Protein AF-A0A3C0AP21-F1 (afdb_monomer_lite)

Sequence (123 aa):
MAAYLVCLLDISPWTSVIMFSIVAFSTDFGSPAMWAFNQDIAGKHVGSVLGWGNMWGNLGAAVAPSLMIAVITVNTANGEEHHWNMAFVTCAIAFFIAGVASLFVDSSRKLVVDDEDVMLESA

Secondary structure (DSSP, 8-state):
-HHHHHTTS---HHHHHHHHHHHHHHHHHHHHHHHHHHHHHHGGGHHHHHHHHHHHHHHHHHHHHHHHHHHHTTT-SSSS---HHHHHHHHHHHHHHHHHHHTT--TTS-SS--HHHHHHH--

Foldseek 3Di:
DVLLVVVVPPDDPVSNVVSVVVVVVVVVVVVVVVLVLLVLQEPPNSVVSVVVVVVVVVVCVVVVVVVLVCQQCPPVPDPDGGNVNSSSVVVVVVVVVVVVVVVPRDSVHHPDDDVVNVVVVVD

Radius of gyration: 20.05 Å; chains: 1; bounding box: 64×26×48 Å

Structure (mmCIF, N/CA/C/O backbone):
data_AF-A0A3C0AP21-F1
#
_entry.id   AF-A0A3C0AP21-F1
#
loop_
_atom_site.group_PDB
_atom_site.id
_atom_site.type_symbol
_atom_site.label_atom_id
_atom_site.label_alt_id
_atom_site.label_comp_id
_atom_site.label_asym_id
_atom_site.label_entity_id
_atom_site.label_seq_id
_atom_site.pdbx_PDB_ins_code
_atom_site.Cartn_x
_atom_site.Cartn_y
_atom_site.Cartn_z
_atom_site.occupancy
_atom_site.B_iso_or_equiv
_atom_site.auth_seq_id
_atom_site.auth_comp_id
_atom_site.auth_asym_id
_atom_site.auth_atom_id
_atom_site.pdbx_PDB_model_num
ATOM 1 N N . MET A 1 1 ? -2.081 -1.064 -7.420 1.00 90.12 1 MET A N 1
ATOM 2 C CA . MET A 1 1 ? -1.907 -2.218 -8.335 1.00 90.12 1 MET A CA 1
ATOM 3 C C . MET A 1 1 ? -1.679 -1.780 -9.781 1.00 90.12 1 MET A C 1
ATOM 5 O O . MET A 1 1 ? -0.570 -1.960 -10.256 1.00 90.12 1 MET A O 1
ATOM 9 N N . ALA A 1 2 ? -2.674 -1.207 -10.476 1.00 91.81 2 ALA A N 1
ATOM 10 C CA . ALA A 1 2 ? -2.593 -0.952 -11.924 1.00 91.81 2 ALA A CA 1
ATOM 11 C C . ALA A 1 2 ? -1.364 -0.127 -12.354 1.00 91.81 2 ALA A C 1
ATOM 13 O O . ALA A 1 2 ? -0.683 -0.509 -13.297 1.00 91.81 2 ALA A O 1
ATOM 14 N N . ALA A 1 3 ? -1.019 0.928 -11.608 1.00 93.75 3 ALA A N 1
ATOM 15 C CA . ALA A 1 3 ? 0.171 1.742 -11.873 1.00 93.75 3 ALA A CA 1
ATOM 16 C C . ALA A 1 3 ? 1.483 0.927 -11.873 1.00 93.75 3 ALA A C 1
ATOM 18 O O . ALA A 1 3 ? 2.332 1.144 -12.728 1.00 93.75 3 ALA A O 1
ATOM 19 N N . TYR A 1 4 ? 1.626 -0.064 -10.984 1.00 92.88 4 TYR A N 1
ATOM 20 C CA . TYR A 1 4 ? 2.795 -0.954 -10.980 1.00 92.88 4 TYR A CA 1
ATOM 21 C C . TYR A 1 4 ? 2.815 -1.916 -12.170 1.00 92.88 4 TYR A C 1
ATOM 23 O O . TYR A 1 4 ? 3.888 -2.234 -12.667 1.00 92.88 4 TYR A O 1
ATOM 31 N N . LEU A 1 5 ? 1.649 -2.363 -12.650 1.00 92.69 5 LEU A N 1
ATOM 32 C CA . LEU A 1 5 ? 1.572 -3.204 -13.849 1.00 92.69 5 LEU A CA 1
ATOM 33 C C . LEU A 1 5 ? 1.959 -2.422 -15.109 1.00 92.69 5 LEU A C 1
ATOM 35 O O . LEU A 1 5 ? 2.587 -2.981 -15.999 1.00 92.69 5 LEU A O 1
ATOM 39 N N . VAL A 1 6 ? 1.639 -1.125 -15.169 1.00 91.88 6 VAL A N 1
ATOM 40 C CA . VAL A 1 6 ? 2.075 -0.249 -16.270 1.00 91.88 6 VAL A CA 1
ATOM 41 C C . VAL A 1 6 ? 3.599 -0.111 -16.301 1.00 91.88 6 VAL A C 1
ATOM 43 O O . VAL A 1 6 ? 4.168 -0.076 -17.386 1.00 91.88 6 VAL A O 1
ATOM 46 N N . CYS A 1 7 ? 4.271 -0.122 -15.145 1.00 90.69 7 CYS A N 1
ATOM 47 C CA . CYS A 1 7 ? 5.737 -0.108 -15.069 1.00 90.69 7 CYS A CA 1
ATOM 48 C C . CYS A 1 7 ? 6.417 -1.378 -15.617 1.00 90.69 7 CYS A C 1
ATOM 50 O O . CYS A 1 7 ? 7.639 -1.396 -15.706 1.00 90.69 7 CYS A O 1
ATOM 52 N N . LEU A 1 8 ? 5.660 -2.427 -15.967 1.00 89.94 8 LEU A N 1
ATOM 53 C CA . LEU A 1 8 ? 6.192 -3.611 -16.657 1.00 89.94 8 LEU A CA 1
ATOM 54 C C . LEU A 1 8 ? 6.311 -3.415 -18.170 1.00 89.94 8 LEU A C 1
ATOM 56 O O . LEU A 1 8 ? 6.967 -4.207 -18.841 1.00 89.94 8 LEU A O 1
ATOM 60 N N . LEU A 1 9 ? 5.640 -2.401 -18.714 1.00 89.12 9 LEU A N 1
ATOM 61 C CA . LEU A 1 9 ? 5.828 -1.986 -20.095 1.00 89.12 9 LEU A CA 1
ATOM 62 C C . LEU A 1 9 ? 7.113 -1.157 -20.134 1.00 89.12 9 LEU A C 1
ATOM 64 O O . LEU A 1 9 ? 7.314 -0.348 -19.233 1.00 89.12 9 LEU A O 1
ATOM 68 N N . ASP A 1 10 ? 7.970 -1.336 -21.141 1.00 79.69 10 ASP A N 1
ATOM 69 C CA . ASP A 1 10 ? 9.191 -0.533 -21.303 1.00 79.69 10 ASP A CA 1
AT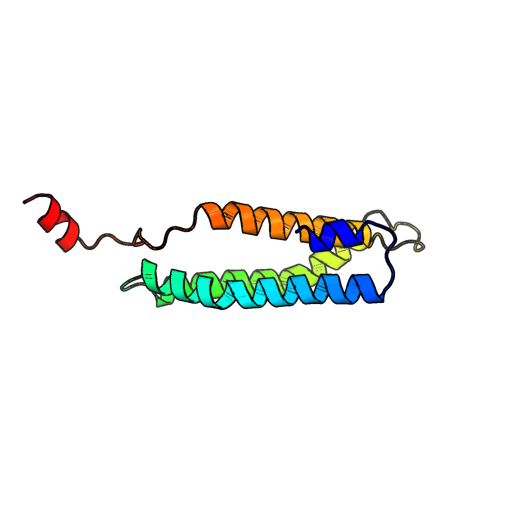OM 70 C C . ASP A 1 10 ? 8.836 0.957 -21.457 1.00 79.69 10 ASP A C 1
ATOM 72 O O . ASP A 1 10 ? 8.565 1.458 -22.551 1.00 79.69 10 ASP A O 1
ATOM 76 N N . ILE A 1 11 ? 8.774 1.662 -20.326 1.00 86.75 11 ILE A N 1
ATOM 77 C CA . ILE A 1 11 ? 8.268 3.029 -20.216 1.00 86.75 11 ILE A CA 1
ATOM 78 C C . ILE A 1 11 ? 9.399 4.009 -19.936 1.00 86.75 11 ILE A C 1
ATOM 80 O O . ILE A 1 11 ? 10.431 3.683 -19.348 1.00 86.75 11 ILE A O 1
ATOM 84 N N . SER A 1 12 ? 9.185 5.261 -20.340 1.00 92.56 12 SER A N 1
ATOM 85 C CA . SER A 1 12 ? 10.135 6.326 -20.039 1.00 92.56 12 SER A CA 1
ATOM 86 C C . SER A 1 12 ? 10.258 6.547 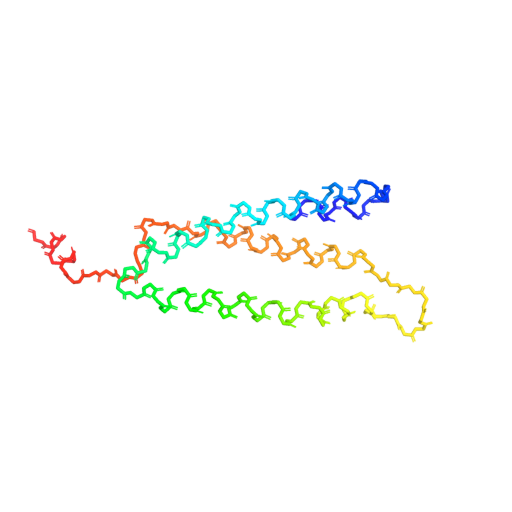-18.519 1.00 92.56 12 SER A C 1
ATOM 88 O O . SER A 1 12 ? 9.260 6.413 -17.802 1.00 92.56 12 SER A O 1
ATOM 90 N N . PRO A 1 13 ? 11.425 6.991 -18.013 1.00 91.56 13 PRO A N 1
ATOM 91 C CA . PRO A 1 13 ? 11.600 7.297 -16.591 1.00 91.56 13 PRO A CA 1
ATOM 92 C C . PRO A 1 13 ? 10.576 8.304 -16.045 1.00 91.56 13 PRO A C 1
ATOM 94 O O . PRO A 1 13 ? 10.111 8.168 -14.916 1.00 91.56 13 PRO A O 1
ATOM 97 N N . TRP A 1 14 ? 10.169 9.285 -16.857 1.00 94.81 14 TRP A N 1
ATOM 98 C CA . TRP A 1 14 ? 9.142 10.264 -16.486 1.00 94.81 14 TRP A CA 1
ATOM 99 C C . TRP A 1 14 ? 7.777 9.621 -16.260 1.00 94.81 14 TRP A C 1
ATOM 101 O O . TRP A 1 14 ? 7.064 9.981 -15.323 1.00 94.81 14 TRP A O 1
ATOM 111 N N . THR A 1 15 ? 7.427 8.635 -17.084 1.00 92.38 15 THR A N 1
ATOM 112 C CA . THR A 1 15 ? 6.204 7.854 -16.902 1.00 92.38 15 THR A CA 1
ATOM 113 C C . THR A 1 15 ? 6.258 7.084 -15.585 1.00 92.38 15 THR A C 1
ATOM 115 O O . THR A 1 15 ? 5.281 7.113 -14.842 1.00 92.38 15 THR A O 1
ATOM 118 N N . SER A 1 16 ? 7.398 6.477 -15.239 1.00 91.44 16 SER A N 1
ATOM 119 C CA . SER A 1 16 ? 7.565 5.771 -13.960 1.00 91.44 16 SER A CA 1
ATOM 120 C C . SER A 1 16 ? 7.372 6.696 -12.759 1.00 91.44 16 SER A C 1
ATOM 122 O O . SER A 1 16 ? 6.684 6.326 -11.809 1.00 91.44 16 SER A O 1
ATOM 124 N N . VAL A 1 17 ? 7.908 7.921 -12.814 1.00 95.31 17 VAL A N 1
ATOM 125 C CA . VAL A 1 17 ? 7.703 8.932 -11.761 1.00 95.31 17 VAL A CA 1
ATOM 126 C C . VAL A 1 17 ? 6.217 9.229 -11.581 1.00 95.31 17 VAL A C 1
ATOM 128 O O . VAL A 1 17 ? 5.723 9.163 -10.459 1.00 95.31 17 VAL A O 1
ATOM 131 N N . ILE A 1 18 ? 5.486 9.479 -12.672 1.00 96.12 18 ILE A N 1
ATOM 132 C CA . ILE A 1 18 ? 4.038 9.727 -12.620 1.00 96.12 18 ILE A CA 1
ATOM 133 C C . ILE A 1 18 ? 3.305 8.532 -11.995 1.00 96.12 18 ILE A C 1
ATOM 135 O O . ILE A 1 18 ? 2.460 8.719 -11.119 1.00 96.12 18 ILE A O 1
ATOM 139 N N . MET A 1 19 ? 3.646 7.302 -12.395 1.00 95.56 19 MET A N 1
ATOM 140 C CA . MET A 1 19 ? 3.027 6.091 -11.844 1.00 95.56 19 MET A CA 1
ATOM 141 C C . MET A 1 19 ? 3.286 5.948 -10.341 1.00 95.56 19 MET A C 1
ATOM 143 O O . MET A 1 19 ? 2.356 5.652 -9.589 1.00 95.56 19 MET A O 1
ATOM 147 N N . PHE A 1 20 ? 4.508 6.212 -9.871 1.00 95.00 20 PHE A N 1
ATOM 148 C CA . PHE A 1 20 ? 4.814 6.195 -8.439 1.00 95.00 20 PHE A CA 1
ATOM 149 C C . PHE A 1 20 ? 4.114 7.320 -7.674 1.00 95.00 20 PHE A C 1
ATOM 151 O O . PHE A 1 20 ? 3.619 7.076 -6.575 1.00 95.00 20 PHE A O 1
ATOM 158 N N . SER A 1 21 ? 3.987 8.517 -8.255 1.00 96.75 21 SER A N 1
ATOM 159 C CA . SER A 1 21 ? 3.208 9.606 -7.657 1.00 96.75 21 SER A CA 1
ATOM 160 C C . SER A 1 21 ? 1.732 9.236 -7.497 1.00 96.75 21 SER A C 1
ATOM 162 O O . SER A 1 21 ? 1.153 9.516 -6.452 1.00 96.75 21 SER A O 1
ATOM 164 N N . ILE A 1 22 ? 1.131 8.555 -8.480 1.00 96.44 22 ILE A N 1
ATOM 165 C CA . ILE A 1 22 ? -0.252 8.059 -8.383 1.00 96.44 22 ILE A CA 1
ATOM 166 C C . ILE A 1 22 ? -0.388 7.047 -7.240 1.00 96.44 22 ILE A C 1
ATOM 168 O O . ILE A 1 22 ? -1.358 7.108 -6.481 1.00 96.44 22 ILE A O 1
ATOM 172 N N . VAL A 1 23 ? 0.569 6.125 -7.095 1.00 95.94 23 VAL A N 1
ATOM 173 C CA . VAL A 1 23 ? 0.562 5.155 -5.989 1.00 95.94 23 VAL A CA 1
ATOM 174 C C . VAL A 1 23 ? 0.670 5.859 -4.638 1.00 95.94 23 VAL A C 1
ATOM 176 O O . VAL A 1 23 ? -0.128 5.562 -3.748 1.00 95.94 23 VAL A O 1
ATOM 179 N N . ALA A 1 24 ? 1.613 6.793 -4.490 1.00 95.94 24 ALA A N 1
ATOM 180 C CA . ALA A 1 24 ? 1.806 7.550 -3.255 1.00 95.94 24 ALA A CA 1
ATOM 181 C C . ALA A 1 24 ? 0.538 8.331 -2.886 1.00 95.94 24 ALA A C 1
ATOM 183 O O . ALA A 1 24 ? -0.018 8.128 -1.811 1.00 95.94 24 ALA A O 1
ATOM 184 N N . PHE A 1 25 ? 0.002 9.104 -3.834 1.00 96.25 25 PHE A N 1
ATOM 185 C CA . PHE A 1 25 ? -1.243 9.849 -3.660 1.00 96.25 25 PHE A CA 1
ATOM 186 C C . PHE A 1 25 ? -2.409 8.948 -3.232 1.00 96.25 25 PHE A C 1
ATOM 188 O O . PHE A 1 25 ? -3.125 9.264 -2.287 1.00 96.25 25 PHE A O 1
ATOM 195 N N . SER A 1 26 ? -2.591 7.803 -3.897 1.00 94.56 26 SER A N 1
ATOM 196 C CA . SER A 1 26 ? -3.689 6.878 -3.581 1.00 94.56 26 SER A CA 1
ATOM 197 C C . SER A 1 26 ? -3.543 6.263 -2.186 1.00 94.56 26 SER A C 1
ATOM 199 O O . SER A 1 26 ? -4.537 6.046 -1.496 1.00 94.56 26 SER A O 1
ATOM 201 N N . THR A 1 27 ? -2.307 5.984 -1.769 1.00 93.75 27 THR A N 1
ATOM 202 C CA . THR A 1 27 ? -2.006 5.426 -0.444 1.00 93.75 27 THR A CA 1
ATOM 203 C C . THR A 1 27 ? -2.301 6.452 0.648 1.00 93.75 27 THR A C 1
ATOM 205 O O . THR A 1 27 ? -3.001 6.142 1.614 1.00 93.75 27 THR A O 1
ATOM 208 N N . ASP A 1 28 ? -1.853 7.692 0.451 1.00 95.12 28 ASP A N 1
ATOM 209 C CA . ASP A 1 28 ? -2.085 8.787 1.392 1.00 95.12 28 ASP A CA 1
ATOM 210 C C . ASP A 1 28 ? -3.565 9.163 1.481 1.00 95.12 28 ASP A C 1
ATOM 212 O O . ASP A 1 28 ? -4.047 9.509 2.557 1.00 95.12 28 ASP A O 1
ATOM 216 N N . PHE A 1 29 ? -4.313 9.032 0.383 1.00 93.94 29 PHE A N 1
ATOM 217 C CA . PHE A 1 29 ? -5.755 9.261 0.371 1.00 93.94 29 PHE A CA 1
ATOM 218 C C . PHE A 1 29 ? -6.529 8.214 1.190 1.00 93.94 29 PHE A C 1
ATOM 220 O O . PHE A 1 29 ? -7.485 8.554 1.885 1.00 93.94 29 PHE A O 1
ATOM 227 N N . GLY A 1 30 ? -6.112 6.943 1.144 1.00 91.06 30 GLY A N 1
ATOM 228 C CA . GLY A 1 30 ? -6.763 5.857 1.888 1.00 91.06 30 GLY A CA 1
ATOM 229 C C . GLY A 1 30 ? -6.423 5.824 3.382 1.00 91.06 30 GLY A C 1
ATOM 230 O O . GLY A 1 30 ? -7.253 5.414 4.194 1.00 91.06 30 GLY A O 1
ATOM 231 N N . SER A 1 31 ? -5.227 6.282 3.760 1.00 91.44 31 SER A N 1
ATOM 232 C CA . SER A 1 31 ? -4.742 6.264 5.147 1.00 91.44 31 SER A CA 1
ATOM 233 C C . SER A 1 31 ? -5.709 6.916 6.157 1.00 91.44 31 SER A C 1
ATOM 235 O O . SER A 1 31 ? -6.137 6.222 7.083 1.00 91.44 31 SER A O 1
ATOM 237 N N . PRO A 1 32 ? -6.141 8.187 6.006 1.00 94.00 32 PRO A N 1
ATOM 238 C CA . PRO A 1 32 ? -7.018 8.830 6.988 1.00 94.00 32 PRO A CA 1
ATOM 239 C C . PRO A 1 32 ? -8.382 8.141 7.108 1.00 94.00 32 PRO A C 1
ATOM 241 O O . PRO A 1 32 ? -8.912 8.044 8.212 1.00 94.00 32 PRO A O 1
ATOM 244 N N . ALA A 1 33 ? -8.926 7.612 6.008 1.00 93.00 33 ALA A N 1
ATOM 245 C CA . ALA A 1 33 ? -10.183 6.870 6.030 1.00 93.00 33 ALA A CA 1
ATOM 246 C C . ALA A 1 33 ? -10.066 5.577 6.855 1.00 93.00 33 ALA A C 1
ATOM 248 O O . ALA A 1 33 ? -10.951 5.276 7.650 1.00 93.00 33 ALA A O 1
ATOM 249 N N . MET A 1 34 ? -8.948 4.852 6.740 1.00 91.81 34 MET A N 1
ATOM 250 C CA . MET A 1 34 ? -8.687 3.660 7.559 1.00 91.81 34 MET A CA 1
ATOM 251 C C . MET A 1 34 ? -8.543 3.993 9.049 1.00 91.81 34 MET A C 1
ATOM 253 O O . MET A 1 34 ? -9.025 3.251 9.905 1.00 91.81 34 MET A O 1
ATOM 257 N N . TRP A 1 35 ? -7.905 5.119 9.378 1.00 93.00 35 TRP A N 1
ATOM 258 C CA . TRP A 1 35 ? -7.793 5.573 10.767 1.00 93.00 35 TRP A CA 1
ATOM 259 C C . TRP A 1 35 ? -9.133 6.019 11.354 1.00 93.00 35 TRP A C 1
ATOM 261 O O . TRP A 1 35 ? -9.380 5.777 12.535 1.00 93.00 35 TRP A O 1
ATOM 271 N N . ALA A 1 36 ? -9.997 6.642 10.552 1.00 93.31 36 ALA A N 1
ATOM 272 C CA . ALA A 1 36 ? -11.361 6.971 10.955 1.00 93.31 36 ALA A CA 1
ATOM 273 C C . ALA A 1 36 ? -12.194 5.698 11.172 1.00 93.31 36 ALA A C 1
ATOM 275 O O . ALA A 1 36 ? -12.745 5.519 12.252 1.00 93.31 36 ALA A O 1
ATOM 276 N N . PHE A 1 37 ? -12.157 4.755 10.224 1.00 92.81 37 PHE A N 1
ATOM 277 C CA . PHE A 1 37 ? -12.847 3.466 10.332 1.00 92.81 37 PHE A CA 1
ATOM 278 C C . PHE A 1 37 ? -12.520 2.735 11.640 1.00 92.81 37 PHE A C 1
ATOM 280 O O . PHE A 1 37 ? -13.419 2.297 12.353 1.00 92.81 37 PHE A O 1
ATOM 287 N N . ASN A 1 38 ? -11.234 2.652 11.997 1.00 92.38 38 ASN A N 1
ATOM 288 C CA . ASN A 1 38 ? -10.800 2.020 13.244 1.00 92.38 38 ASN A CA 1
ATOM 289 C C . ASN A 1 38 ? -11.385 2.694 14.493 1.00 92.38 38 ASN A C 1
ATOM 291 O O . ASN A 1 38 ? -11.540 2.033 15.512 1.00 92.38 38 ASN A O 1
ATOM 295 N N . GLN A 1 39 ? -11.685 3.992 14.442 1.00 92.50 39 GLN A N 1
ATOM 296 C CA . GLN A 1 39 ? -12.332 4.706 15.543 1.00 92.50 39 GLN A CA 1
ATOM 297 C C . GLN A 1 39 ? -13.846 4.475 15.543 1.00 92.50 39 GLN A C 1
ATOM 299 O O . GLN A 1 39 ? -14.412 4.245 16.611 1.00 92.50 39 GLN A O 1
ATOM 304 N N . ASP A 1 40 ? -14.468 4.444 14.363 1.00 92.19 40 ASP A N 1
ATOM 305 C CA . ASP A 1 40 ? -15.909 4.235 14.198 1.00 92.19 40 ASP A CA 1
ATOM 306 C C . ASP A 1 40 ? -16.363 2.870 14.744 1.00 92.19 40 ASP A C 1
ATOM 308 O O . ASP A 1 40 ? -17.390 2.778 15.419 1.00 92.19 40 ASP A O 1
ATOM 312 N N . ILE A 1 41 ? -15.582 1.807 14.514 1.00 92.12 41 ILE A N 1
ATOM 313 C CA . ILE A 1 41 ? -15.974 0.444 14.915 1.00 92.12 41 ILE A CA 1
ATOM 314 C C . ILE A 1 41 ? -15.539 0.048 16.331 1.00 92.12 41 ILE A C 1
ATOM 316 O O . ILE A 1 41 ? -16.062 -0.921 16.884 1.00 92.12 41 ILE A O 1
ATOM 320 N N . ALA A 1 42 ? -14.552 0.728 16.920 1.00 89.50 42 ALA A N 1
ATOM 321 C CA . ALA A 1 42 ? -13.840 0.190 18.080 1.00 89.50 42 ALA A CA 1
ATOM 322 C C . ALA A 1 42 ? -14.468 0.511 19.443 1.00 89.50 42 ALA A C 1
ATOM 324 O O . ALA A 1 42 ? -14.141 -0.157 20.430 1.00 89.50 42 ALA A O 1
ATOM 325 N N . GLY A 1 43 ? -15.337 1.525 19.525 1.00 87.31 43 GLY A N 1
ATOM 326 C CA . GLY A 1 43 ? -15.992 1.934 20.772 1.00 87.31 43 GLY A CA 1
ATOM 327 C C . GLY A 1 43 ? -15.000 2.117 21.931 1.00 87.31 43 GLY A C 1
ATOM 328 O O . GLY A 1 43 ? -13.962 2.767 21.791 1.00 87.31 43 GLY A O 1
ATOM 329 N N . LYS A 1 44 ? -15.279 1.483 23.078 1.00 88.12 44 LYS A N 1
ATOM 330 C CA . LYS A 1 44 ? -14.425 1.543 24.284 1.00 88.12 44 LYS A CA 1
ATOM 331 C C . LYS A 1 44 ? -13.017 0.947 24.112 1.00 88.12 44 LYS A C 1
ATOM 333 O O . LYS A 1 44 ? -12.153 1.183 24.952 1.00 88.12 44 LYS A O 1
ATOM 338 N N . HIS A 1 45 ? -12.764 0.197 23.036 1.00 90.44 45 HIS A N 1
ATOM 339 C CA . HIS A 1 45 ? -11.487 -0.477 22.766 1.00 90.44 45 HIS A CA 1
ATOM 340 C C . HIS A 1 45 ? -10.656 0.193 21.660 1.00 90.44 45 HIS A C 1
ATOM 342 O O . HIS A 1 45 ? -9.716 -0.414 21.141 1.00 90.44 45 HIS A O 1
ATOM 348 N N . VAL A 1 46 ? -10.948 1.455 21.324 1.00 92.38 46 VAL A N 1
ATOM 349 C CA . VAL A 1 46 ? -10.234 2.225 20.288 1.00 92.38 46 VAL A CA 1
ATOM 350 C C . VAL A 1 46 ? -8.714 2.207 20.451 1.00 92.38 46 VAL A C 1
ATOM 352 O O . VAL A 1 46 ? -7.997 2.019 19.473 1.00 92.38 46 VAL A O 1
ATOM 355 N N . GLY A 1 47 ? -8.203 2.286 21.684 1.00 93.12 47 GLY A N 1
ATOM 356 C CA . GLY A 1 47 ? -6.762 2.222 21.945 1.00 93.12 47 GLY A CA 1
ATOM 357 C C . GLY A 1 47 ? -6.120 0.909 21.480 1.00 93.12 47 GLY A C 1
ATOM 358 O O . GLY A 1 47 ? -5.059 0.927 20.860 1.00 93.12 47 GLY A O 1
ATOM 359 N N . SER A 1 48 ? -6.778 -0.229 21.718 1.00 93.88 48 SER A N 1
ATOM 360 C CA . SER A 1 48 ? -6.288 -1.546 21.295 1.00 93.88 48 SER A CA 1
ATOM 361 C C . SER A 1 48 ? -6.365 -1.727 19.779 1.00 93.88 48 SER A C 1
ATOM 363 O O . SER A 1 48 ? -5.420 -2.242 19.184 1.00 93.88 48 SER A O 1
ATOM 365 N N . VAL A 1 49 ? -7.448 -1.262 19.145 1.00 94.06 49 VAL A N 1
ATOM 366 C CA . VAL A 1 49 ? -7.621 -1.342 17.683 1.00 94.06 49 VAL A CA 1
ATOM 367 C C . VAL A 1 49 ? -6.592 -0.467 16.959 1.00 94.06 49 VAL A C 1
ATOM 369 O O . VAL A 1 49 ? -5.916 -0.934 16.043 1.00 94.06 49 VAL A O 1
ATOM 372 N N . LEU A 1 50 ? -6.385 0.771 17.418 1.00 94.56 50 LEU A N 1
ATOM 373 C CA . LEU A 1 50 ? -5.350 1.659 16.880 1.00 94.56 50 LEU A CA 1
ATOM 374 C C . LEU A 1 50 ? -3.935 1.116 17.135 1.00 94.56 50 LEU A C 1
ATOM 376 O O . LEU A 1 50 ? -3.070 1.207 16.262 1.00 94.56 50 LEU A O 1
ATOM 380 N N . GLY A 1 51 ? -3.693 0.526 18.310 1.00 95.38 51 GLY A N 1
ATOM 381 C CA . GLY A 1 51 ? -2.429 -0.134 18.637 1.00 95.38 51 GLY A CA 1
ATOM 382 C C . GLY A 1 51 ? -2.118 -1.299 17.695 1.00 95.38 51 GLY A C 1
ATOM 383 O O . GLY A 1 51 ? -0.997 -1.408 17.199 1.00 95.38 51 GLY A O 1
ATOM 384 N N . TRP A 1 52 ? -3.120 -2.122 17.379 1.00 93.56 52 TRP A N 1
ATOM 385 C CA . TRP A 1 52 ? -2.998 -3.214 16.413 1.00 93.56 52 TRP A CA 1
ATOM 386 C C . TRP A 1 52 ? -2.662 -2.710 15.006 1.00 93.56 52 TRP A C 1
ATOM 388 O O . TRP A 1 52 ? -1.723 -3.210 14.384 1.00 93.56 52 TRP A O 1
ATOM 398 N N . GLY A 1 53 ? -3.367 -1.676 14.532 1.00 93.06 53 GLY A N 1
ATOM 399 C CA . GLY A 1 53 ? -3.077 -1.036 13.246 1.00 93.06 53 GLY A CA 1
ATOM 400 C C . GLY A 1 53 ? -1.636 -0.519 13.162 1.00 93.06 53 GLY A C 1
ATOM 401 O O . GLY A 1 53 ? -0.924 -0.807 12.199 1.00 93.06 53 GLY A O 1
ATOM 402 N N . ASN A 1 54 ? -1.163 0.163 14.210 1.00 94.81 54 ASN A N 1
ATOM 403 C CA . ASN A 1 54 ? 0.220 0.643 14.292 1.00 94.81 54 ASN A CA 1
ATOM 404 C C . ASN A 1 54 ? 1.253 -0.490 14.298 1.00 94.81 54 ASN A C 1
ATOM 406 O O . ASN A 1 54 ? 2.313 -0.359 13.682 1.00 94.81 54 ASN A O 1
ATOM 410 N N . MET A 1 55 ? 0.964 -1.604 14.976 1.00 97.06 55 MET A N 1
ATOM 411 C CA . MET A 1 55 ? 1.878 -2.744 15.021 1.00 97.06 55 MET A CA 1
ATOM 412 C C . MET A 1 55 ? 2.102 -3.329 13.622 1.00 97.06 55 MET A C 1
ATOM 414 O O . MET A 1 55 ? 3.250 -3.531 13.226 1.00 97.06 55 MET A O 1
ATOM 418 N N . TRP A 1 56 ? 1.033 -3.530 12.845 1.00 94.31 56 TRP A N 1
ATOM 419 C CA . TRP A 1 56 ? 1.142 -4.019 11.466 1.00 94.31 56 TRP A CA 1
ATOM 420 C C . TRP A 1 56 ? 1.794 -3.012 10.520 1.00 94.31 56 TRP A C 1
ATOM 422 O O . TRP A 1 56 ? 2.588 -3.417 9.671 1.00 94.31 56 TRP A O 1
ATOM 432 N N . GL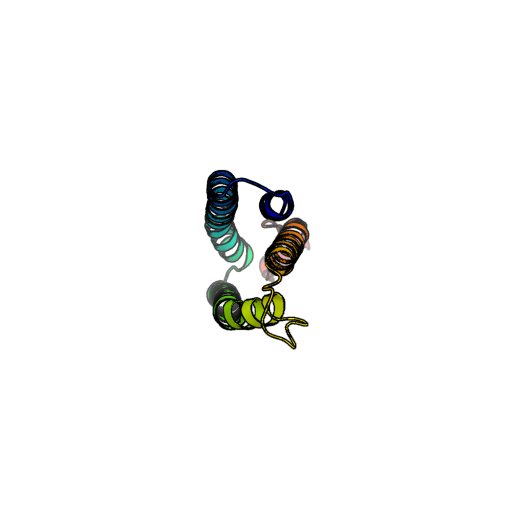Y A 1 57 ? 1.522 -1.714 10.690 1.00 93.00 57 GLY A N 1
ATOM 433 C CA . GLY A 1 57 ? 2.180 -0.661 9.913 1.00 93.00 57 GLY A CA 1
ATOM 434 C C . GLY A 1 57 ? 3.700 -0.664 10.101 1.00 93.00 57 GLY A C 1
ATOM 435 O O . GLY A 1 57 ? 4.451 -0.721 9.127 1.00 93.00 57 GLY A O 1
ATOM 436 N N . ASN A 1 58 ? 4.162 -0.689 11.355 1.00 96.75 58 ASN A N 1
ATOM 437 C CA . ASN A 1 58 ? 5.592 -0.728 11.667 1.00 96.75 58 ASN A CA 1
ATOM 438 C C . ASN A 1 58 ? 6.250 -2.05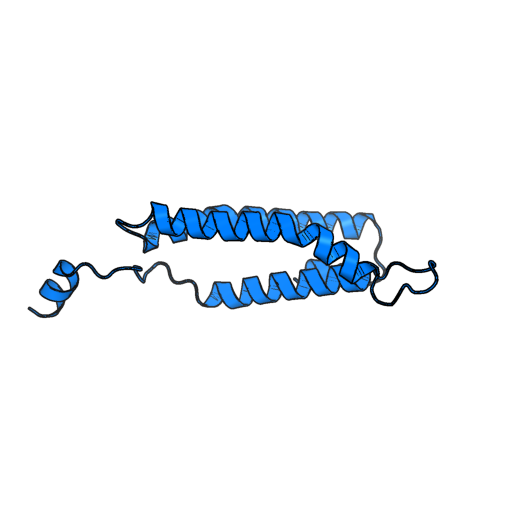4 11.266 1.00 96.75 58 ASN A C 1
ATOM 440 O O . ASN A 1 58 ? 7.370 -2.047 10.757 1.00 96.75 58 ASN A O 1
ATOM 444 N N . LEU A 1 59 ? 5.563 -3.189 11.445 1.00 96.56 59 LEU A N 1
ATOM 445 C CA . LEU A 1 59 ? 6.059 -4.487 10.986 1.00 96.56 59 LEU A CA 1
ATOM 446 C C . LEU A 1 59 ? 6.263 -4.494 9.466 1.00 96.56 59 LEU A C 1
ATOM 448 O O . LEU A 1 59 ? 7.316 -4.914 8.988 1.00 96.56 59 LEU A O 1
ATOM 452 N N . GLY A 1 60 ? 5.287 -3.986 8.710 1.00 93.75 60 GLY A N 1
ATOM 453 C CA . GLY A 1 60 ? 5.397 -3.838 7.261 1.00 93.75 60 GLY A CA 1
ATOM 454 C C . GLY A 1 60 ? 6.585 -2.963 6.863 1.00 93.75 60 GLY A C 1
ATOM 455 O O . GLY A 1 60 ? 7.380 -3.365 6.015 1.00 93.75 60 GLY A O 1
ATOM 456 N N . ALA A 1 61 ? 6.763 -1.814 7.521 1.00 94.81 61 ALA A N 1
ATOM 457 C CA . ALA A 1 61 ? 7.892 -0.916 7.276 1.00 94.81 61 ALA A CA 1
ATOM 458 C C . ALA A 1 61 ? 9.255 -1.563 7.585 1.00 94.81 61 ALA A C 1
ATOM 460 O O . ALA A 1 61 ? 10.219 -1.338 6.856 1.00 94.81 61 ALA A O 1
ATOM 461 N N . ALA A 1 62 ? 9.335 -2.395 8.628 1.00 96.94 62 ALA A N 1
ATOM 462 C CA . ALA A 1 62 ? 10.557 -3.110 8.986 1.00 96.94 62 ALA A CA 1
ATOM 463 C C . ALA A 1 62 ? 10.905 -4.227 7.985 1.00 96.94 62 ALA A C 1
ATOM 465 O O . ALA A 1 62 ? 12.074 -4.423 7.661 1.00 96.94 62 ALA A O 1
ATOM 466 N N . VAL A 1 63 ? 9.903 -4.956 7.484 1.00 96.19 63 VAL A N 1
ATOM 467 C CA . VAL A 1 63 ? 10.108 -6.119 6.603 1.00 96.19 63 VAL A CA 1
ATOM 468 C C . VAL A 1 63 ? 10.267 -5.721 5.132 1.00 96.19 63 VAL A C 1
ATOM 470 O O . VAL A 1 63 ? 11.010 -6.378 4.399 1.00 96.19 63 VAL A O 1
ATOM 473 N N . ALA A 1 64 ? 9.599 -4.655 4.682 1.00 93.88 64 ALA A N 1
ATOM 474 C CA . ALA A 1 64 ? 9.520 -4.294 3.266 1.00 93.88 64 ALA A CA 1
ATOM 475 C C . ALA A 1 64 ? 10.886 -4.116 2.567 1.00 93.88 64 ALA A C 1
ATOM 477 O O . ALA A 1 64 ? 11.041 -4.670 1.476 1.00 93.88 64 ALA A O 1
ATOM 478 N N . PRO A 1 65 ? 11.897 -3.431 3.145 1.00 93.75 65 PRO A N 1
ATOM 479 C CA . PRO A 1 65 ? 13.191 -3.263 2.482 1.00 93.75 65 PRO A CA 1
ATOM 480 C C . PRO A 1 65 ? 13.921 -4.593 2.276 1.00 93.75 65 PRO A C 1
ATOM 482 O O . PRO A 1 65 ? 14.378 -4.885 1.173 1.00 93.75 65 PRO A O 1
ATOM 485 N N . SER A 1 66 ? 13.990 -5.429 3.318 1.00 93.88 66 SER A N 1
ATOM 486 C CA . SER A 1 66 ? 14.652 -6.736 3.252 1.00 93.88 66 SER A CA 1
ATOM 487 C C . SER A 1 66 ? 13.955 -7.675 2.270 1.00 93.88 66 SER A C 1
ATOM 489 O O . SER A 1 66 ? 14.623 -8.357 1.494 1.00 93.88 66 SER A O 1
ATOM 491 N N . LEU A 1 67 ? 12.618 -7.669 2.261 1.00 93.00 67 LEU A N 1
ATOM 492 C CA . LEU A 1 67 ? 11.829 -8.435 1.303 1.00 93.00 67 LEU A CA 1
ATOM 493 C C . LEU A 1 67 ? 12.086 -7.967 -0.135 1.00 93.00 67 LEU A C 1
ATOM 495 O O . LEU A 1 67 ? 12.301 -8.797 -1.012 1.00 93.00 67 LEU A O 1
ATOM 499 N N . MET A 1 68 ? 12.109 -6.654 -0.381 1.00 92.00 68 MET A N 1
ATOM 500 C CA . MET A 1 68 ? 12.351 -6.112 -1.721 1.00 92.00 68 MET A CA 1
ATOM 501 C C . MET A 1 68 ? 13.744 -6.438 -2.247 1.00 92.00 68 MET A C 1
ATOM 503 O O . MET A 1 68 ? 13.874 -6.802 -3.414 1.00 92.00 68 MET A O 1
ATOM 507 N N . ILE A 1 69 ? 14.770 -6.372 -1.393 1.00 91.62 69 ILE A N 1
ATOM 508 C CA . ILE A 1 69 ? 16.121 -6.806 -1.764 1.00 91.62 69 ILE A CA 1
ATOM 509 C C . ILE A 1 69 ? 16.089 -8.280 -2.174 1.00 91.62 69 ILE A C 1
ATOM 511 O O . ILE A 1 69 ? 16.515 -8.601 -3.278 1.00 91.62 69 ILE A O 1
ATOM 515 N N . ALA A 1 70 ? 15.510 -9.153 -1.342 1.00 90.44 70 ALA A N 1
ATOM 516 C CA . ALA A 1 70 ? 15.430 -10.584 -1.631 1.00 90.44 70 ALA A CA 1
ATOM 517 C C . ALA A 1 70 ? 14.693 -10.895 -2.948 1.00 90.44 70 ALA A C 1
ATOM 519 O O . ALA A 1 70 ? 15.112 -11.781 -3.690 1.00 90.44 70 ALA A O 1
ATOM 520 N N . VAL A 1 71 ? 13.620 -10.156 -3.252 1.00 90.88 71 VAL A N 1
ATOM 521 C CA . VAL A 1 71 ? 12.839 -10.300 -4.492 1.00 90.88 71 VAL A CA 1
ATOM 522 C C . VAL A 1 71 ? 13.641 -9.872 -5.719 1.00 90.88 71 VAL A C 1
ATOM 524 O O . VAL A 1 71 ? 13.644 -10.582 -6.719 1.00 90.88 71 VAL A O 1
ATOM 527 N N . ILE A 1 72 ? 14.325 -8.727 -5.666 1.00 90.38 72 ILE A N 1
ATOM 528 C CA . ILE A 1 72 ? 15.073 -8.200 -6.819 1.00 90.38 72 ILE A CA 1
ATOM 529 C C . ILE A 1 72 ? 16.311 -9.056 -7.124 1.00 90.38 72 ILE A C 1
ATOM 531 O O . ILE A 1 72 ? 16.708 -9.150 -8.285 1.00 90.38 72 ILE A O 1
ATOM 535 N N . THR A 1 73 ? 16.899 -9.690 -6.104 1.00 87.31 73 THR A N 1
ATOM 536 C CA . THR A 1 73 ? 18.091 -10.543 -6.239 1.00 87.31 73 THR A CA 1
ATOM 537 C C . THR A 1 73 ? 17.771 -12.022 -6.459 1.00 87.31 73 THR A C 1
ATOM 539 O O . THR A 1 73 ? 18.675 -12.862 -6.437 1.00 87.31 73 THR A O 1
ATOM 542 N N . VAL A 1 74 ? 16.493 -12.393 -6.604 1.00 79.81 74 VAL A N 1
ATOM 543 C CA . VAL A 1 74 ? 16.121 -13.801 -6.760 1.00 79.81 74 VAL A CA 1
ATOM 544 C C . VAL A 1 74 ? 16.690 -14.337 -8.080 1.00 79.81 74 VAL A C 1
ATOM 546 O O . VAL A 1 74 ? 16.425 -13.807 -9.157 1.00 79.81 74 VAL A O 1
ATOM 549 N N . ASN A 1 75 ? 17.485 -15.406 -7.989 1.00 66.56 75 ASN A N 1
ATOM 550 C CA . ASN A 1 75 ? 18.233 -16.020 -9.097 1.00 66.56 75 ASN A CA 1
ATOM 551 C C . ASN A 1 75 ? 19.392 -15.186 -9.677 1.00 66.56 75 ASN A C 1
ATOM 553 O O . ASN A 1 75 ? 19.950 -15.556 -10.710 1.00 66.56 75 ASN A O 1
ATOM 557 N N . THR A 1 76 ? 19.840 -14.135 -8.988 1.00 66.88 76 THR A N 1
ATOM 558 C CA . THR A 1 76 ? 21.055 -13.390 -9.349 1.00 66.88 76 THR A CA 1
ATOM 559 C C . THR A 1 76 ? 22.301 -14.124 -8.827 1.00 66.88 76 THR A C 1
ATOM 561 O O . THR A 1 76 ? 23.014 -13.638 -7.956 1.00 66.88 76 THR A O 1
ATOM 564 N N . ALA A 1 77 ? 22.563 -15.338 -9.322 1.00 57.25 77 ALA A N 1
ATOM 565 C CA . ALA A 1 77 ? 23.724 -16.130 -8.894 1.00 57.25 77 ALA A CA 1
ATOM 566 C C . ALA A 1 77 ? 25.068 -15.551 -9.387 1.00 57.25 77 ALA A C 1
ATOM 568 O O . ALA A 1 77 ? 26.097 -15.808 -8.772 1.00 57.25 77 ALA A O 1
ATOM 569 N N . ASN A 1 78 ? 25.058 -14.749 -10.462 1.00 54.38 78 ASN A N 1
ATOM 570 C CA . ASN A 1 78 ? 26.272 -14.341 -11.184 1.00 54.38 78 ASN A CA 1
ATOM 571 C C . ASN A 1 78 ? 26.392 -12.824 -11.446 1.00 54.38 78 ASN A C 1
ATOM 573 O O . ASN A 1 78 ? 27.206 -12.414 -12.262 1.00 54.38 78 ASN A O 1
ATOM 577 N N . GLY A 1 79 ? 25.626 -11.985 -10.742 1.00 54.16 79 GLY A N 1
ATOM 578 C CA . GLY A 1 79 ? 25.935 -10.553 -10.631 1.00 54.16 79 GLY A CA 1
ATOM 579 C C . GLY A 1 79 ? 25.549 -9.618 -11.783 1.00 54.16 79 GLY A C 1
ATOM 580 O O . GLY A 1 79 ? 25.992 -8.476 -11.735 1.00 54.16 79 GLY A O 1
ATOM 581 N N . GLU A 1 80 ? 24.735 -10.019 -12.770 1.00 54.50 80 GLU A N 1
ATOM 582 C CA . GLU A 1 80 ? 24.512 -9.138 -13.938 1.00 54.50 80 GLU A CA 1
ATOM 583 C C . GLU A 1 80 ? 23.105 -8.545 -14.122 1.00 54.50 80 GLU A C 1
ATOM 585 O O . GLU A 1 80 ? 23.021 -7.489 -14.738 1.00 54.50 80 GLU A O 1
ATOM 590 N N . GLU A 1 81 ? 22.017 -9.053 -13.522 1.00 62.44 81 GLU A N 1
ATOM 591 C CA . GLU A 1 81 ? 20.699 -8.400 -13.681 1.00 62.44 81 GLU A CA 1
ATOM 592 C C . GLU A 1 81 ? 19.849 -8.391 -12.398 1.00 62.44 81 GLU A C 1
ATOM 594 O O . GLU A 1 81 ? 19.573 -9.422 -11.780 1.00 62.44 81 GLU A O 1
ATOM 599 N N . HIS A 1 82 ? 19.436 -7.187 -11.987 1.00 69.31 82 HIS A N 1
ATOM 600 C CA . HIS A 1 82 ? 18.432 -6.961 -10.947 1.00 69.31 82 HIS A CA 1
ATOM 601 C C . HIS A 1 82 ? 17.041 -7.068 -11.579 1.00 69.31 82 HIS A C 1
ATOM 603 O O . HIS A 1 82 ? 16.701 -6.291 -12.474 1.00 69.31 82 HIS A O 1
ATOM 609 N N . HIS A 1 83 ? 16.203 -7.987 -11.099 1.00 80.69 83 HIS A N 1
ATOM 610 C CA . HIS A 1 83 ? 14.875 -8.223 -11.669 1.00 80.69 83 HIS A CA 1
ATOM 611 C C . HIS A 1 83 ? 13.835 -7.208 -11.156 1.00 80.69 83 HIS A C 1
ATOM 613 O O . HIS A 1 83 ? 12.908 -7.550 -10.423 1.00 80.69 83 HIS A O 1
ATOM 619 N N . TRP A 1 84 ? 13.955 -5.939 -11.557 1.00 86.50 84 TRP A N 1
ATOM 620 C CA . TRP A 1 84 ? 13.058 -4.850 -11.130 1.00 86.50 84 TRP A CA 1
ATOM 621 C C . TRP A 1 84 ? 11.577 -5.102 -11.441 1.00 86.50 84 TRP A C 1
ATOM 623 O O . TRP A 1 84 ? 10.703 -4.722 -10.661 1.00 86.50 84 TRP A O 1
ATOM 633 N N . ASN A 1 85 ? 11.287 -5.841 -12.514 1.00 88.81 85 ASN A N 1
ATOM 634 C CA . ASN A 1 85 ? 9.928 -6.274 -12.838 1.00 88.81 85 ASN A CA 1
ATOM 635 C C . ASN A 1 85 ? 9.300 -7.108 -11.711 1.00 88.81 85 ASN A C 1
ATOM 637 O O . ASN A 1 85 ? 8.111 -6.968 -11.431 1.00 88.81 85 ASN A O 1
ATOM 641 N N . MET A 1 86 ? 10.089 -7.921 -11.001 1.00 89.06 86 MET A N 1
ATOM 642 C CA . MET A 1 86 ? 9.589 -8.700 -9.866 1.00 89.06 86 MET A CA 1
ATOM 643 C C . MET A 1 86 ? 9.216 -7.811 -8.677 1.00 89.06 86 MET A C 1
ATOM 645 O O . MET A 1 86 ? 8.244 -8.110 -7.982 1.00 89.06 86 MET A O 1
ATOM 649 N N . ALA A 1 87 ? 9.915 -6.690 -8.470 1.00 91.25 87 ALA A N 1
ATOM 650 C CA . ALA A 1 87 ? 9.527 -5.707 -7.460 1.00 91.25 87 ALA A CA 1
ATOM 651 C C . ALA A 1 87 ? 8.172 -5.071 -7.801 1.00 91.25 87 ALA A C 1
ATOM 653 O O . ALA A 1 87 ? 7.288 -4.999 -6.945 1.00 91.25 87 ALA A O 1
ATOM 654 N N . PHE A 1 88 ? 7.964 -4.682 -9.064 1.00 92.50 88 PHE A N 1
ATOM 655 C CA . PHE A 1 88 ? 6.686 -4.122 -9.513 1.00 92.50 88 PHE A CA 1
ATOM 656 C C . PHE A 1 88 ? 5.539 -5.126 -9.401 1.00 92.50 88 PHE A C 1
ATOM 658 O O . PHE A 1 88 ? 4.476 -4.771 -8.891 1.00 92.50 88 PHE A O 1
ATOM 665 N N . VAL A 1 89 ? 5.755 -6.387 -9.785 1.00 93.38 89 VAL A N 1
ATOM 666 C CA . VAL A 1 89 ? 4.761 -7.459 -9.608 1.00 93.38 89 VAL A CA 1
ATOM 667 C C . VAL A 1 89 ? 4.449 -7.682 -8.127 1.00 93.38 89 VAL A C 1
ATOM 669 O O . VAL A 1 89 ? 3.279 -7.752 -7.757 1.00 93.38 89 VAL A O 1
ATOM 672 N N . THR A 1 90 ? 5.465 -7.726 -7.264 1.00 94.00 90 THR A N 1
ATOM 673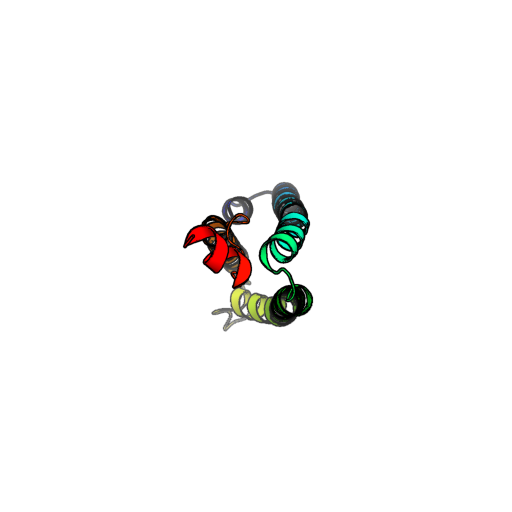 C CA . THR A 1 90 ? 5.288 -7.915 -5.814 1.00 94.00 90 THR A CA 1
ATOM 674 C C . THR A 1 90 ? 4.453 -6.790 -5.206 1.00 94.00 90 THR A C 1
ATOM 676 O O . THR A 1 90 ? 3.471 -7.052 -4.511 1.00 94.00 90 THR A O 1
ATOM 679 N N . CYS A 1 91 ? 4.772 -5.533 -5.530 1.00 94.00 91 CYS A N 1
ATOM 680 C CA . CYS A 1 91 ? 3.965 -4.383 -5.128 1.00 94.00 91 CYS A CA 1
ATOM 681 C C . CYS A 1 91 ? 2.538 -4.460 -5.689 1.00 94.00 91 CYS A C 1
ATOM 683 O O . CYS A 1 91 ? 1.574 -4.183 -4.975 1.00 94.00 91 CYS A O 1
ATOM 685 N N . ALA A 1 92 ? 2.372 -4.844 -6.958 1.00 95.75 92 ALA A N 1
ATOM 686 C CA . ALA A 1 92 ? 1.056 -4.971 -7.573 1.00 95.75 92 ALA A CA 1
ATOM 687 C C . ALA A 1 92 ? 0.184 -5.992 -6.830 1.00 95.75 92 ALA A C 1
ATOM 689 O O . ALA A 1 92 ? -0.963 -5.669 -6.518 1.00 95.75 92 ALA A O 1
ATOM 690 N N . ILE A 1 93 ? 0.740 -7.161 -6.491 1.00 95.50 93 ILE A N 1
ATOM 691 C CA . ILE A 1 93 ? 0.068 -8.211 -5.714 1.00 95.50 93 ILE A CA 1
ATOM 692 C C . ILE A 1 93 ? -0.282 -7.708 -4.311 1.00 95.50 93 ILE A C 1
ATOM 694 O O . ILE A 1 93 ? -1.427 -7.852 -3.892 1.00 95.50 93 ILE A O 1
ATOM 698 N N . ALA A 1 94 ? 0.654 -7.070 -3.603 1.00 94.75 94 ALA A N 1
ATOM 699 C CA . ALA A 1 94 ? 0.402 -6.550 -2.258 1.00 94.75 94 ALA A CA 1
ATOM 700 C C . ALA A 1 94 ? -0.756 -5.535 -2.241 1.00 94.75 94 ALA A C 1
ATOM 702 O O . ALA A 1 94 ? -1.692 -5.664 -1.453 1.00 94.75 94 ALA A O 1
ATOM 703 N N . PHE A 1 95 ? -0.750 -4.573 -3.171 1.00 94.88 95 PHE A N 1
ATOM 704 C CA . PHE A 1 95 ? -1.842 -3.606 -3.304 1.00 94.88 95 PHE A CA 1
ATOM 705 C C . PHE A 1 95 ? -3.148 -4.233 -3.801 1.00 94.88 95 PHE A C 1
ATOM 707 O O . PHE A 1 95 ? -4.219 -3.718 -3.490 1.00 94.88 95 PHE A O 1
ATOM 714 N N . PHE A 1 96 ? -3.089 -5.313 -4.583 1.00 96.19 96 PHE A N 1
ATOM 715 C CA . PHE A 1 96 ? -4.283 -6.053 -4.984 1.00 96.19 96 PHE A CA 1
ATOM 716 C C . PHE A 1 96 ? -4.923 -6.753 -3.785 1.00 96.19 96 PHE A C 1
ATOM 718 O O . PHE A 1 96 ? -6.116 -6.585 -3.562 1.00 96.19 96 PHE A O 1
ATOM 725 N N . ILE A 1 97 ? -4.129 -7.459 -2.973 1.00 95.94 97 ILE A N 1
ATOM 726 C CA . ILE A 1 97 ? -4.597 -8.099 -1.737 1.00 95.94 97 ILE A CA 1
ATOM 727 C C . ILE A 1 97 ? -5.196 -7.050 -0.796 1.00 95.94 97 ILE A C 1
ATOM 729 O O . ILE A 1 97 ? -6.295 -7.255 -0.292 1.00 95.94 97 ILE A O 1
ATOM 733 N N . ALA A 1 98 ? -4.525 -5.907 -0.613 1.00 93.62 98 ALA A N 1
ATOM 734 C CA . ALA A 1 98 ? -5.047 -4.806 0.196 1.00 93.62 98 ALA A CA 1
ATOM 735 C C . ALA A 1 98 ? -6.387 -4.271 -0.343 1.00 93.62 98 ALA A C 1
ATOM 737 O O . ALA A 1 98 ? -7.332 -4.088 0.422 1.00 93.62 98 ALA A O 1
ATOM 738 N N . GLY A 1 99 ? -6.498 -4.076 -1.661 1.00 93.94 99 GLY A N 1
ATOM 739 C CA . GLY A 1 99 ? -7.742 -3.649 -2.300 1.00 93.94 99 GLY A CA 1
ATOM 740 C C . GLY A 1 99 ? -8.870 -4.670 -2.138 1.00 93.94 99 GLY A C 1
ATOM 741 O O . GLY A 1 99 ? -9.976 -4.295 -1.768 1.00 93.94 99 GLY A O 1
ATOM 742 N N . VAL A 1 100 ? -8.602 -5.963 -2.327 1.00 96.31 100 VAL A N 1
ATOM 743 C CA . VAL A 1 100 ? -9.599 -7.024 -2.111 1.00 96.31 100 VAL A CA 1
ATOM 744 C C . VAL A 1 100 ? -10.021 -7.091 -0.644 1.00 96.31 100 VAL A C 1
ATOM 746 O O . VAL A 1 100 ? -11.212 -7.164 -0.363 1.00 96.31 100 VAL A O 1
ATOM 749 N N . ALA A 1 101 ? -9.074 -7.008 0.294 1.00 93.12 101 ALA A N 1
ATOM 750 C CA . ALA A 1 101 ? -9.370 -6.980 1.724 1.00 93.12 101 ALA A CA 1
ATOM 751 C C . ALA A 1 101 ? -10.241 -5.771 2.107 1.00 93.12 101 ALA A C 1
ATOM 753 O O . ALA A 1 101 ? -11.149 -5.910 2.924 1.00 93.12 101 ALA A O 1
ATOM 754 N N . SER A 1 102 ? -10.029 -4.612 1.470 1.00 92.12 102 SER A N 1
ATOM 755 C CA . SER A 1 102 ? -10.839 -3.414 1.720 1.00 92.12 102 SER A CA 1
ATOM 756 C C . SER A 1 102 ? -12.312 -3.557 1.323 1.00 92.12 102 SER A C 1
ATOM 758 O O . SER A 1 102 ? -13.150 -2.867 1.891 1.00 92.12 102 SER A O 1
ATOM 760 N N . LEU A 1 103 ? -12.666 -4.487 0.426 1.00 93.38 103 LEU A N 1
ATOM 761 C CA . LEU A 1 103 ? -14.069 -4.734 0.054 1.00 93.38 103 LEU A CA 1
ATOM 762 C C . LEU A 1 103 ? -14.901 -5.317 1.205 1.00 93.38 103 LEU A C 1
ATOM 764 O O . LEU A 1 103 ? -16.127 -5.280 1.153 1.00 93.38 103 LEU A O 1
ATOM 768 N N . PHE A 1 104 ? -14.244 -5.860 2.229 1.00 89.94 104 PHE A N 1
ATOM 769 C CA . PHE A 1 104 ? -14.886 -6.434 3.411 1.00 89.94 104 PHE A CA 1
ATOM 770 C C . PHE A 1 104 ? -14.922 -5.465 4.602 1.00 89.94 104 PHE A C 1
ATOM 772 O O . PHE A 1 104 ? -15.365 -5.845 5.684 1.00 89.94 104 PHE A O 1
ATOM 779 N N . VAL A 1 105 ? -14.445 -4.229 4.423 1.00 89.88 105 VAL A N 1
ATOM 780 C CA . VAL A 1 105 ? -14.468 -3.185 5.453 1.00 89.88 105 VAL A CA 1
ATOM 781 C C . VAL A 1 105 ? -15.861 -2.557 5.487 1.00 89.88 105 VAL A C 1
ATOM 783 O O . VAL A 1 105 ? -16.321 -1.992 4.498 1.00 89.88 105 VAL A O 1
ATOM 786 N N . ASP A 1 106 ? -16.527 -2.655 6.636 1.00 89.69 106 ASP A N 1
ATOM 787 C CA . ASP A 1 106 ? -17.889 -2.160 6.853 1.00 89.69 106 ASP A CA 1
ATOM 788 C C . ASP A 1 106 ? -17.954 -1.393 8.179 1.00 89.69 106 ASP A C 1
ATOM 790 O O . ASP A 1 106 ? -17.882 -1.992 9.253 1.00 89.69 106 ASP A O 1
ATOM 794 N N . SER A 1 107 ? -18.058 -0.061 8.109 1.00 86.81 107 SER A N 1
ATOM 795 C CA . SER A 1 107 ? -18.095 0.815 9.292 1.00 86.81 107 SER A CA 1
ATOM 796 C C . SER A 1 107 ? -19.401 0.725 10.079 1.00 86.81 107 SER A C 1
ATOM 798 O O . SER A 1 107 ? -19.454 1.191 11.214 1.00 86.81 107 SER A O 1
ATOM 800 N N . SER A 1 108 ? -20.450 0.113 9.520 1.00 86.81 108 SER A N 1
ATOM 801 C CA . SER A 1 108 ? -21.730 -0.047 10.219 1.00 86.81 108 SER A CA 1
ATOM 802 C C . SER A 1 108 ? -21.693 -1.134 11.297 1.00 86.81 108 SER A C 1
ATOM 804 O O . SER A 1 108 ? -22.559 -1.175 12.172 1.00 86.81 108 SER A O 1
ATOM 806 N N . ARG A 1 109 ? -20.680 -2.008 11.266 1.00 86.19 109 ARG A N 1
ATOM 807 C CA . ARG A 1 109 ? -20.536 -3.132 12.192 1.00 86.19 109 ARG A CA 1
ATOM 808 C C . ARG A 1 109 ? -19.538 -2.790 13.288 1.00 86.19 109 ARG A C 1
ATOM 810 O O . ARG A 1 109 ? -18.328 -2.793 13.066 1.00 86.19 109 ARG A O 1
ATOM 817 N N . LYS A 1 110 ? -20.049 -2.534 14.492 1.00 86.19 110 LYS A N 1
ATOM 818 C CA . LYS A 1 110 ? -19.213 -2.337 15.681 1.00 86.19 110 LYS A CA 1
ATOM 819 C C . LYS A 1 110 ? -18.510 -3.638 16.076 1.00 86.19 110 LYS A C 1
ATOM 821 O O . LYS A 1 110 ? -19.050 -4.730 15.921 1.00 86.19 110 LYS A O 1
ATOM 826 N N . LEU A 1 111 ? -17.305 -3.502 16.625 1.00 80.38 111 LEU A N 1
ATOM 827 C CA . LEU A 1 111 ? -16.463 -4.624 17.043 1.00 80.38 111 LEU A CA 1
ATOM 828 C C . LEU A 1 111 ? -16.967 -5.298 18.330 1.00 80.38 111 LEU A C 1
ATOM 830 O O . LEU A 1 111 ? -16.743 -6.488 18.538 1.00 80.38 111 LEU A O 1
ATOM 834 N N . VAL A 1 112 ? -17.647 -4.539 19.189 1.00 76.69 112 VAL A N 1
ATOM 835 C CA . VAL A 1 112 ? -18.335 -5.034 20.384 1.00 76.69 112 VAL A CA 1
ATOM 836 C C . VAL A 1 112 ? -19.782 -4.570 20.306 1.00 76.69 112 VAL A C 1
ATOM 838 O O . VAL A 1 112 ? -20.032 -3.383 20.095 1.00 76.69 112 VAL A O 1
ATOM 841 N N . VAL A 1 113 ? -20.714 -5.508 20.455 1.00 66.31 113 VAL A N 1
ATOM 842 C CA . VAL A 1 113 ? -22.126 -5.198 20.692 1.00 66.31 113 VAL A CA 1
ATOM 843 C C . VAL A 1 113 ? -22.244 -4.951 22.192 1.00 66.31 113 VAL A C 1
ATOM 845 O O . VAL A 1 113 ? -21.895 -5.835 22.974 1.00 66.31 113 VAL A O 1
ATOM 848 N N . ASP A 1 114 ? -22.616 -3.741 22.606 1.00 65.19 114 ASP A N 1
ATOM 849 C CA . ASP A 1 114 ? -22.862 -3.491 24.026 1.00 65.19 114 ASP A CA 1
ATOM 850 C C . ASP A 1 114 ? -24.134 -4.253 24.438 1.00 65.19 114 ASP A C 1
ATOM 852 O O . ASP A 1 114 ? -25.126 -4.255 23.710 1.00 65.19 114 ASP A O 1
ATOM 856 N N . ASP A 1 115 ? -24.108 -4.922 25.595 1.00 61.00 115 ASP A N 1
ATOM 857 C CA . ASP A 1 115 ? -25.226 -5.751 26.078 1.00 61.00 115 ASP A CA 1
ATOM 858 C C . ASP A 1 115 ? -26.546 -4.956 26.194 1.00 61.00 115 ASP A C 1
ATOM 860 O O . ASP A 1 115 ? -27.626 -5.531 26.087 1.00 61.00 115 ASP A O 1
ATOM 864 N N . GLU A 1 116 ? -26.479 -3.628 26.355 1.00 60.50 116 GLU A N 1
ATOM 865 C CA . GLU A 1 116 ? -27.6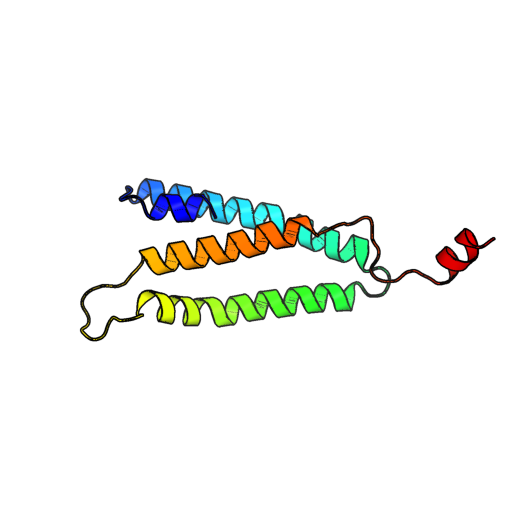49 -2.735 26.326 1.00 60.50 116 GLU A CA 1
ATOM 866 C C . GLU A 1 116 ? -28.347 -2.701 24.955 1.00 60.50 116 GLU A C 1
ATOM 868 O O . GLU A 1 116 ? -29.576 -2.709 24.914 1.00 60.50 116 GLU A O 1
ATOM 873 N N . ASP A 1 117 ? -27.602 -2.742 23.843 1.00 59.41 117 ASP A N 1
ATOM 874 C CA . ASP A 1 117 ? -28.177 -2.778 22.489 1.00 59.41 117 ASP A CA 1
ATOM 875 C C . ASP A 1 117 ? -28.886 -4.128 22.236 1.00 59.41 117 ASP A C 1
ATOM 877 O O . ASP A 1 117 ? -29.973 -4.166 21.660 1.00 59.41 117 ASP A O 1
ATOM 881 N N . VAL A 1 118 ? -28.335 -5.237 22.754 1.00 58.84 118 VAL A N 1
ATOM 882 C CA . VAL A 1 118 ? -28.952 -6.580 22.667 1.00 58.84 118 VAL A CA 1
ATOM 883 C C . VAL A 1 118 ? -30.243 -6.658 23.488 1.00 58.84 118 VAL A C 1
ATOM 885 O O . VAL A 1 118 ? -31.242 -7.240 23.058 1.00 58.84 118 VAL A O 1
ATOM 888 N N . MET A 1 119 ? -30.243 -6.059 24.680 1.00 56.34 119 MET A N 1
ATOM 889 C CA . MET A 1 119 ? -31.412 -6.022 25.560 1.00 56.34 119 MET A CA 1
ATOM 890 C C . MET A 1 119 ? -32.545 -5.162 24.978 1.00 56.34 119 MET A C 1
ATOM 892 O O . MET A 1 119 ? -33.707 -5.495 25.190 1.00 56.34 119 MET A O 1
ATOM 896 N N . LEU A 1 120 ? -32.228 -4.105 24.219 1.00 59.25 120 LEU A N 1
ATOM 897 C CA . LEU A 1 120 ? -33.208 -3.252 23.534 1.00 59.25 120 LEU A CA 1
ATOM 898 C C . LEU A 1 120 ? -33.776 -3.873 22.245 1.00 59.25 120 LEU A C 1
ATOM 900 O O . LEU A 1 120 ? -34.937 -3.632 21.940 1.00 59.25 120 LEU A O 1
ATOM 904 N N . GLU A 1 121 ? -33.008 -4.676 21.500 1.00 58.66 121 GLU A N 1
ATOM 905 C CA . GLU A 1 121 ? -33.522 -5.405 20.321 1.00 58.66 121 GLU A CA 1
ATOM 906 C C . GLU A 1 121 ? -34.390 -6.624 20.680 1.00 58.66 121 GLU A C 1
ATOM 908 O O . GLU A 1 121 ? -35.168 -7.098 19.850 1.00 58.66 121 GLU A O 1
ATOM 913 N N . SER A 1 122 ? -34.253 -7.155 21.899 1.00 59.56 122 SER A N 1
ATOM 914 C CA . SER A 1 122 ? -34.997 -8.333 22.375 1.00 59.56 122 SER A CA 1
ATOM 915 C C . SER A 1 122 ? -36.280 -8.018 23.165 1.00 59.56 122 SER A C 1
ATOM 917 O O . SER A 1 122 ? -36.986 -8.955 23.554 1.00 59.56 122 SER A O 1
ATOM 919 N N . ALA A 1 123 ? -36.578 -6.733 23.397 1.00 51.25 123 ALA A N 1
ATOM 920 C CA . ALA A 1 123 ? -37.747 -6.227 24.127 1.00 51.25 123 ALA A CA 1
ATOM 921 C C . ALA A 1 123 ? -38.833 -5.689 23.181 1.00 51.25 123 ALA A C 1
ATOM 923 O O . ALA A 1 123 ? -40.028 -5.914 23.486 1.00 51.25 123 ALA A O 1
#

pLDDT: mean 87.15, std 12.26, range [51.25, 97.06]